Protein AF-A0A1A9ASC5-F1 (afdb_monomer_lite)

pLDDT: mean 73.84, std 15.42, range [39.5, 91.56]

Sequence (72 aa):
MAGDGSHGGPRSLSETYPIDLTSKTIYDNMEINHSDLSHYDEKCNITFSSKDNDKVKEICKKTLRYLEKSNV

Organism: NCBI:txid864142

Radius of gyration: 22.6 Å; chains: 1; bounding box: 76×22×34 Å

Foldseek 3Di:
DDPDPDDPDPPPPPPPDPPPPVVVVLVVQLVDDDPCLVVCQVVLVDDDPDPPSVVSSSSSSSVVCCVVPPPD

Structure (mmCIF, N/CA/C/O backbone):
data_AF-A0A1A9ASC5-F1
#
_entry.id   AF-A0A1A9ASC5-F1
#
loop_
_atom_site.group_PDB
_atom_site.id
_atom_site.type_symbol
_atom_site.label_atom_id
_atom_site.label_alt_id
_atom_site.label_comp_id
_atom_site.label_asym_id
_atom_site.label_entity_id
_atom_site.label_seq_id
_atom_site.pdbx_PDB_ins_code
_atom_site.Cartn_x
_atom_site.Cartn_y
_atom_site.Cartn_z
_atom_site.occupancy
_atom_site.B_iso_or_equiv
_atom_site.auth_seq_id
_atom_site.auth_comp_id
_atom_site.auth_asym_id
_atom_site.auth_atom_id
_atom_site.pdbx_PDB_model_num
ATOM 1 N N . MET A 1 1 ? 67.335 8.110 -8.624 1.00 39.50 1 MET A N 1
ATOM 2 C CA . MET A 1 1 ? 66.187 7.315 -9.110 1.00 39.50 1 MET A CA 1
ATOM 3 C C . MET A 1 1 ? 64.953 8.175 -8.920 1.00 39.50 1 MET A C 1
ATOM 5 O O . MET A 1 1 ? 64.585 8.428 -7.782 1.00 39.50 1 MET A O 1
ATOM 9 N N . ALA A 1 2 ? 64.429 8.751 -10.003 1.00 41.84 2 ALA A N 1
ATOM 10 C CA . ALA A 1 2 ? 63.239 9.593 -9.948 1.00 41.84 2 ALA A CA 1
ATOM 11 C C . ALA A 1 2 ? 62.017 8.683 -9.768 1.00 41.84 2 ALA A C 1
ATOM 13 O O . ALA A 1 2 ? 61.766 7.823 -10.609 1.00 41.84 2 ALA A O 1
ATOM 14 N N . GLY A 1 3 ? 61.336 8.817 -8.630 1.00 46.00 3 GLY A N 1
ATOM 15 C CA . GLY A 1 3 ? 60.067 8.148 -8.374 1.00 46.00 3 GLY A CA 1
ATOM 16 C C . GLY A 1 3 ? 58.983 8.816 -9.205 1.00 46.00 3 GLY A C 1
ATOM 17 O O . GLY A 1 3 ? 58.674 9.986 -8.989 1.00 46.00 3 GLY A O 1
ATOM 18 N N . ASP A 1 4 ? 58.456 8.076 -10.172 1.00 44.31 4 ASP A N 1
ATOM 19 C CA . ASP A 1 4 ? 57.329 8.474 -11.003 1.00 44.31 4 ASP A CA 1
ATOM 20 C C . ASP A 1 4 ? 56.056 8.455 -10.143 1.00 44.31 4 ASP A C 1
ATOM 22 O O . ASP A 1 4 ? 55.449 7.413 -9.881 1.00 44.31 4 ASP A O 1
ATOM 26 N N . GLY A 1 5 ? 55.721 9.619 -9.585 1.00 47.28 5 GLY A N 1
ATOM 27 C CA . GLY A 1 5 ? 54.482 9.847 -8.858 1.00 47.28 5 GLY A CA 1
ATOM 28 C C . GLY A 1 5 ? 53.324 9.853 -9.845 1.00 47.28 5 GLY A C 1
ATOM 29 O O . GLY A 1 5 ? 53.034 10.879 -10.462 1.00 47.28 5 GLY A O 1
ATOM 30 N N . SER A 1 6 ? 52.677 8.696 -9.994 1.00 55.19 6 SER A N 1
ATOM 31 C CA . SER A 1 6 ? 51.444 8.546 -10.764 1.00 55.19 6 SER A CA 1
ATOM 32 C C . SER A 1 6 ? 50.425 9.574 -10.272 1.00 55.19 6 SER A C 1
ATOM 34 O O . SER A 1 6 ? 49.955 9.524 -9.133 1.00 55.19 6 SER A O 1
ATOM 36 N N . HIS A 1 7 ? 50.154 10.567 -11.118 1.00 51.12 7 HIS A N 1
ATOM 37 C CA . HIS A 1 7 ? 49.213 11.634 -10.841 1.00 51.12 7 HIS A CA 1
ATOM 38 C C . HIS A 1 7 ? 47.819 11.016 -10.733 1.00 51.12 7 HIS A C 1
ATOM 40 O O . HIS A 1 7 ? 47.200 10.667 -11.738 1.00 51.12 7 HIS A O 1
ATOM 46 N N . GLY A 1 8 ? 47.327 10.885 -9.501 1.00 48.16 8 GLY A N 1
ATOM 47 C CA . GLY A 1 8 ? 45.915 10.678 -9.222 1.00 48.16 8 GLY A CA 1
ATOM 48 C C . GLY A 1 8 ? 45.142 11.880 -9.745 1.00 48.16 8 GLY A C 1
ATOM 49 O O . GLY A 1 8 ? 44.953 12.863 -9.032 1.00 48.16 8 GLY A O 1
ATOM 50 N N . GLY A 1 9 ? 44.748 11.825 -11.017 1.00 54.09 9 GLY A N 1
ATOM 51 C CA . GLY A 1 9 ? 43.828 12.792 -11.594 1.00 54.09 9 GLY A CA 1
ATOM 52 C C . GLY A 1 9 ? 42.539 12.807 -10.770 1.00 54.09 9 GLY A C 1
ATOM 53 O O . GLY A 1 9 ? 42.128 11.756 -10.259 1.00 54.09 9 GLY A O 1
ATOM 54 N N . PRO A 1 10 ? 41.884 13.967 -10.611 1.00 49.66 10 PRO A N 1
ATOM 55 C CA . PRO A 1 10 ? 40.591 13.993 -9.965 1.00 49.66 10 PRO A CA 1
ATOM 56 C C . PRO A 1 10 ? 39.670 13.128 -10.821 1.00 49.66 10 PRO A C 1
ATOM 58 O O . PRO A 1 10 ? 39.433 13.434 -11.988 1.00 49.66 10 PRO A O 1
ATOM 61 N N . ARG A 1 11 ? 39.168 12.024 -10.254 1.00 56.81 11 ARG A N 1
ATOM 62 C CA . ARG A 1 11 ? 37.965 11.374 -10.772 1.00 56.81 11 ARG A CA 1
ATOM 63 C C . ARG A 1 11 ? 36.884 12.443 -10.715 1.00 56.81 11 ARG A C 1
ATOM 65 O O . ARG A 1 11 ? 36.258 12.638 -9.675 1.00 56.81 11 ARG A O 1
ATOM 72 N N . SER A 1 12 ? 36.707 13.174 -11.809 1.00 54.50 12 SER A N 1
ATOM 73 C CA . SER A 1 12 ? 35.536 13.998 -12.016 1.00 54.50 12 SER A CA 1
ATOM 74 C C . SER A 1 12 ? 34.372 13.025 -12.131 1.00 54.50 12 SER A C 1
ATOM 76 O O . SER A 1 12 ? 33.997 12.601 -13.218 1.00 54.50 12 SER A O 1
ATOM 78 N N . LEU A 1 13 ? 33.785 12.657 -10.993 1.00 53.62 13 LEU A N 1
ATOM 79 C CA . LEU A 1 13 ? 32.485 11.983 -10.910 1.00 53.62 13 LEU A CA 1
ATOM 80 C C . LEU A 1 13 ? 31.342 12.910 -11.379 1.00 53.62 13 LEU A C 1
ATOM 82 O O . LEU A 1 13 ? 30.197 12.749 -10.980 1.00 53.62 13 LEU A O 1
ATOM 86 N N . SER A 1 14 ? 31.661 13.907 -12.204 1.00 54.97 14 SER A N 1
ATOM 87 C CA . SER A 1 14 ? 30.770 14.916 -12.751 1.00 54.97 14 SER A CA 1
ATOM 88 C C . SER A 1 14 ? 30.624 14.755 -14.264 1.00 54.97 14 SER A C 1
ATOM 90 O O . SER A 1 14 ? 30.454 15.745 -14.970 1.00 54.97 14 SER A O 1
ATOM 92 N N . GLU A 1 15 ? 30.687 13.526 -14.780 1.00 51.16 15 GLU A N 1
ATOM 93 C CA . GLU A 1 15 ? 29.905 13.235 -15.978 1.00 51.16 15 GLU A CA 1
ATOM 94 C C . GLU A 1 15 ? 28.444 13.227 -15.539 1.00 51.16 15 GLU A C 1
ATOM 96 O O . GLU A 1 15 ? 28.015 12.389 -14.748 1.00 51.16 15 GLU A O 1
ATOM 101 N N . THR A 1 16 ? 27.719 14.253 -15.977 1.00 54.28 16 THR A N 1
ATOM 102 C CA . THR A 1 16 ? 26.309 14.537 -15.702 1.00 54.28 16 THR A CA 1
ATOM 103 C C . THR A 1 16 ? 25.401 13.474 -16.324 1.00 54.28 16 THR A C 1
ATOM 105 O O . THR A 1 16 ? 24.572 13.766 -17.178 1.00 54.28 16 THR A O 1
ATOM 108 N N . TYR A 1 17 ? 25.542 12.222 -15.909 1.00 55.22 17 TYR A N 1
ATOM 109 C CA . TYR A 1 17 ? 24.460 11.265 -16.033 1.00 55.22 17 TYR A CA 1
ATOM 110 C C . TYR A 1 17 ? 23.528 11.532 -14.855 1.00 55.22 17 TYR A C 1
ATOM 112 O O . TYR A 1 17 ? 24.001 11.531 -13.713 1.00 55.22 17 TYR A O 1
ATOM 120 N N . PRO A 1 18 ? 22.227 11.802 -15.073 1.00 56.59 18 PRO A N 1
ATOM 121 C CA . PRO A 1 18 ? 21.285 11.664 -13.981 1.00 56.59 18 PRO A CA 1
ATOM 122 C C . PRO A 1 18 ? 21.472 10.234 -13.490 1.00 56.59 18 PRO A C 1
ATOM 124 O O . PRO A 1 18 ? 21.226 9.282 -14.229 1.00 56.59 18 PRO A O 1
ATOM 127 N N . ILE A 1 19 ? 22.009 10.079 -12.280 1.00 59.03 19 ILE A N 1
ATOM 128 C CA . ILE A 1 19 ? 21.925 8.805 -11.587 1.00 59.03 19 ILE A CA 1
ATOM 129 C C . ILE A 1 19 ? 20.429 8.655 -11.377 1.00 59.03 19 ILE A C 1
ATOM 131 O O . ILE A 1 19 ? 19.869 9.233 -10.443 1.00 59.03 19 ILE A O 1
ATOM 135 N N . ASP A 1 20 ? 19.770 7.985 -12.317 1.00 62.53 20 ASP A N 1
ATOM 136 C CA . ASP A 1 20 ? 18.373 7.624 -12.197 1.00 62.53 20 ASP A CA 1
ATOM 137 C C . ASP A 1 20 ? 18.367 6.503 -11.167 1.00 62.53 20 ASP A C 1
ATOM 139 O O . ASP A 1 20 ? 18.450 5.312 -11.469 1.00 62.53 20 ASP A O 1
ATOM 143 N N . LEU A 1 21 ? 18.506 6.922 -9.905 1.00 71.81 21 LEU A N 1
ATOM 144 C CA . LEU A 1 21 ? 18.541 6.029 -8.774 1.00 71.81 21 LEU A CA 1
ATOM 145 C C . LEU A 1 21 ? 17.245 5.250 -8.868 1.00 71.81 21 LEU A C 1
ATOM 147 O O . LEU A 1 21 ? 16.170 5.826 -8.731 1.00 71.81 21 LEU A O 1
ATOM 151 N N . THR A 1 22 ? 17.348 3.941 -9.066 1.00 74.00 22 THR A N 1
ATOM 152 C CA . THR A 1 22 ? 16.181 3.061 -9.132 1.00 74.00 22 THR A CA 1
ATOM 153 C C . THR A 1 22 ? 15.271 3.281 -7.923 1.00 74.00 22 THR A C 1
ATOM 155 O O . THR A 1 22 ? 14.055 3.235 -8.051 1.00 74.00 22 THR A O 1
ATOM 158 N N . SER A 1 23 ? 15.843 3.625 -6.761 1.00 75.81 23 SER A N 1
ATOM 159 C CA . SER A 1 23 ? 15.082 4.039 -5.583 1.00 75.81 23 SER A CA 1
ATOM 160 C C . SER A 1 23 ? 14.201 5.265 -5.828 1.00 75.81 23 SER A C 1
ATOM 162 O O . SER A 1 23 ? 13.040 5.235 -5.441 1.00 75.81 23 SER A O 1
ATOM 164 N N . LYS A 1 24 ? 14.699 6.314 -6.492 1.00 81.25 24 LYS A N 1
ATOM 165 C CA . LYS A 1 24 ? 13.910 7.494 -6.862 1.00 81.25 24 LYS A CA 1
ATOM 166 C C . LYS A 1 24 ? 12.753 7.107 -7.779 1.00 81.25 24 LYS A C 1
ATOM 168 O O . LYS A 1 24 ? 11.619 7.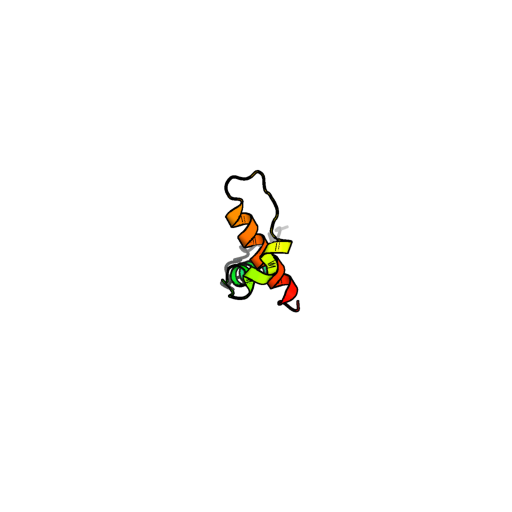442 -7.474 1.00 81.25 24 LYS A O 1
ATOM 173 N N . THR A 1 25 ? 13.010 6.322 -8.821 1.00 79.75 25 THR A N 1
ATOM 174 C CA . THR A 1 25 ? 11.956 5.835 -9.724 1.00 79.75 25 THR A CA 1
ATOM 175 C C . THR A 1 25 ? 10.902 5.008 -8.981 1.00 79.75 25 THR A C 1
ATOM 177 O O . THR A 1 25 ? 9.712 5.104 -9.271 1.00 79.75 25 THR A O 1
ATOM 180 N N . ILE A 1 26 ? 11.313 4.194 -8.005 1.00 78.31 26 ILE A N 1
ATOM 181 C CA . ILE A 1 26 ? 10.393 3.433 -7.150 1.00 78.31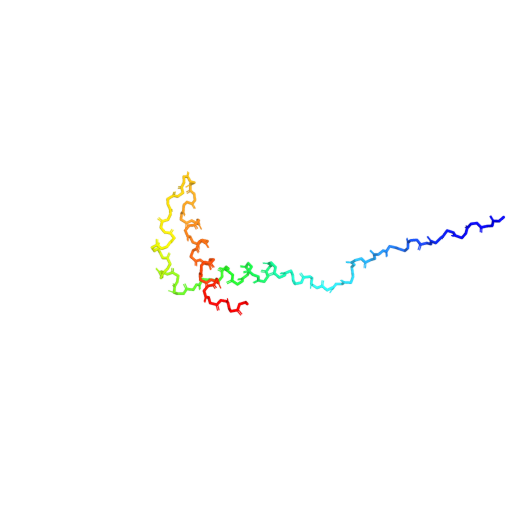 26 ILE A CA 1
ATOM 182 C C . ILE A 1 26 ? 9.546 4.383 -6.292 1.00 78.31 26 ILE A C 1
ATOM 184 O O . ILE A 1 26 ? 8.327 4.231 -6.265 1.00 78.31 26 ILE A O 1
ATOM 188 N N . TYR A 1 27 ? 10.160 5.369 -5.630 1.00 79.25 27 TYR A N 1
ATOM 189 C CA . TYR A 1 27 ? 9.437 6.355 -4.820 1.00 79.25 27 TYR A CA 1
ATOM 190 C C . TYR A 1 27 ? 8.454 7.178 -5.657 1.00 79.25 27 TYR A C 1
ATOM 192 O O . TYR A 1 27 ? 7.292 7.288 -5.273 1.00 79.25 27 TYR A O 1
ATOM 200 N N . ASP A 1 28 ? 8.879 7.665 -6.823 1.00 82.06 28 ASP A N 1
ATOM 201 C CA . ASP A 1 28 ? 8.037 8.439 -7.738 1.00 82.06 28 ASP A CA 1
ATOM 202 C C . ASP A 1 28 ? 6.817 7.612 -8.188 1.00 82.06 28 ASP A C 1
ATOM 204 O O . ASP A 1 28 ? 5.693 8.110 -8.202 1.00 82.06 28 ASP A O 1
ATOM 208 N N . ASN A 1 29 ? 7.006 6.318 -8.477 1.00 78.69 29 ASN A N 1
ATOM 209 C CA . ASN A 1 29 ? 5.910 5.406 -8.818 1.00 78.69 29 ASN A CA 1
ATOM 210 C C . ASN A 1 29 ? 4.977 5.107 -7.633 1.00 78.69 29 ASN A C 1
ATOM 212 O O . ASN A 1 29 ? 3.783 4.891 -7.838 1.00 78.69 29 ASN A O 1
ATOM 216 N N . MET A 1 30 ? 5.500 5.069 -6.404 1.00 81.75 30 MET A N 1
ATOM 217 C CA . MET A 1 30 ? 4.695 4.880 -5.194 1.00 81.75 30 MET A CA 1
ATOM 218 C C . MET A 1 30 ? 3.889 6.130 -4.827 1.00 81.75 30 MET A C 1
ATOM 220 O O . MET A 1 30 ? 2.809 5.999 -4.255 1.00 81.75 30 MET A O 1
ATOM 224 N N . GLU A 1 31 ? 4.377 7.334 -5.135 1.00 79.56 31 GLU A N 1
ATOM 225 C CA . GLU A 1 31 ? 3.712 8.591 -4.767 1.00 79.56 31 GLU A CA 1
ATOM 226 C C . GLU A 1 31 ? 2.400 8.819 -5.540 1.00 79.56 31 GLU A C 1
ATOM 228 O O . GLU A 1 31 ? 1.505 9.520 -5.054 1.00 79.56 31 GLU A O 1
ATOM 233 N N . ILE A 1 32 ? 2.239 8.168 -6.698 1.00 76.88 32 ILE A N 1
ATOM 234 C CA . ILE A 1 32 ? 1.063 8.295 -7.562 1.00 76.88 32 ILE A CA 1
ATOM 235 C C . ILE A 1 32 ? -0.216 7.903 -6.803 1.00 76.88 32 ILE A C 1
ATOM 237 O O . ILE A 1 32 ? -0.354 6.816 -6.237 1.00 76.88 32 ILE A O 1
ATOM 241 N N . ASN A 1 33 ? -1.198 8.805 -6.815 1.00 75.00 33 ASN A N 1
ATOM 242 C CA . ASN A 1 33 ? -2.518 8.544 -6.252 1.00 75.00 33 ASN A CA 1
ATOM 243 C C . ASN A 1 33 ? -3.348 7.729 -7.243 1.00 75.00 33 ASN A C 1
ATOM 245 O O . ASN A 1 33 ? -3.668 8.198 -8.336 1.00 75.00 33 ASN A O 1
ATOM 249 N N . HIS A 1 34 ? -3.720 6.516 -6.847 1.00 80.31 34 HIS A N 1
ATOM 250 C CA . HIS A 1 34 ? -4.517 5.621 -7.673 1.00 80.31 34 HIS A CA 1
ATOM 251 C C . HIS A 1 34 ? -5.924 5.436 -7.101 1.00 80.31 34 HIS A C 1
ATOM 253 O O . HIS A 1 34 ? -6.124 5.412 -5.888 1.00 80.31 34 HIS A O 1
ATOM 259 N N . SER A 1 35 ? -6.913 5.285 -7.980 1.00 82.50 35 SER A N 1
ATOM 260 C CA . SER A 1 35 ? -8.318 5.120 -7.587 1.00 82.50 35 SER A CA 1
ATOM 261 C C . SER A 1 35 ? -8.611 3.780 -6.907 1.00 82.50 35 SER A C 1
ATOM 263 O O . SER A 1 35 ? -9.620 3.658 -6.222 1.00 82.50 35 SER A O 1
ATOM 265 N N . ASP A 1 36 ? -7.746 2.779 -7.086 1.00 86.56 36 ASP A N 1
ATOM 266 C CA . ASP A 1 36 ? -7.878 1.434 -6.515 1.00 86.56 36 ASP A CA 1
ATOM 267 C C . ASP A 1 36 ? -7.266 1.297 -5.109 1.00 86.56 36 ASP A C 1
ATOM 269 O O . ASP A 1 36 ? -7.283 0.207 -4.542 1.00 86.56 36 ASP A O 1
ATOM 273 N N . LEU A 1 37 ? -6.758 2.382 -4.508 1.00 86.31 37 LEU A N 1
ATOM 274 C CA . LEU A 1 37 ? -6.121 2.339 -3.183 1.00 86.31 37 LEU A CA 1
ATOM 275 C C . LEU A 1 37 ? -7.057 1.853 -2.063 1.00 86.31 37 LEU A C 1
ATOM 277 O O . LEU A 1 37 ? -6.575 1.278 -1.088 1.00 86.31 37 LEU A O 1
ATOM 281 N N . SER A 1 38 ? -8.375 2.022 -2.206 1.00 88.50 38 SER A N 1
ATOM 282 C CA . SER A 1 38 ? -9.367 1.545 -1.230 1.00 88.50 38 SER A CA 1
ATOM 283 C C . SER A 1 38 ? -9.392 0.019 -1.076 1.00 88.50 38 SER A C 1
ATOM 285 O O . SER A 1 38 ? -9.766 -0.487 -0.020 1.00 88.50 38 SER A O 1
ATOM 287 N N . HIS A 1 39 ? -8.929 -0.738 -2.079 1.00 91.56 39 HIS A N 1
ATOM 288 C CA . HIS A 1 39 ? -8.822 -2.202 -1.999 1.00 91.56 39 HIS A CA 1
ATOM 289 C C . HIS A 1 39 ? -7.832 -2.672 -0.921 1.00 91.56 39 HIS A C 1
ATOM 291 O O . HIS A 1 39 ? -7.880 -3.824 -0.492 1.00 91.56 39 HIS A O 1
ATOM 297 N N . TYR A 1 40 ? -6.937 -1.788 -0.478 1.00 89.94 40 TYR A N 1
ATOM 298 C CA . TYR A 1 40 ? -5.908 -2.082 0.516 1.00 89.94 40 TYR A CA 1
ATOM 299 C C . TYR A 1 40 ? -6.282 -1.573 1.913 1.00 89.94 40 TYR A C 1
ATOM 301 O O . TYR A 1 40 ? -5.488 -1.722 2.840 1.00 89.94 40 TYR A O 1
ATOM 309 N N . ASP A 1 41 ? -7.474 -0.994 2.092 1.00 88.88 41 ASP A N 1
ATOM 310 C CA . ASP A 1 41 ? -7.907 -0.394 3.358 1.00 88.88 41 ASP A CA 1
ATOM 311 C C . ASP A 1 41 ? -7.874 -1.390 4.511 1.00 88.88 41 ASP A C 1
ATOM 313 O O . ASP A 1 41 ? -7.330 -1.074 5.565 1.00 88.88 41 ASP A O 1
ATOM 317 N N . GLU A 1 42 ? -8.388 -2.602 4.297 1.00 89.75 42 GLU A N 1
ATOM 318 C CA . GLU A 1 42 ? -8.409 -3.655 5.313 1.00 89.75 42 GLU A CA 1
ATOM 319 C C . GLU A 1 42 ? -6.993 -4.139 5.658 1.00 89.75 42 GLU A C 1
ATOM 321 O O . GLU A 1 42 ? -6.626 -4.189 6.832 1.00 89.75 42 GLU A O 1
ATOM 326 N N . LYS A 1 43 ? -6.159 -4.401 4.638 1.00 88.00 43 LYS A N 1
ATOM 327 C CA . LYS A 1 43 ? -4.757 -4.828 4.812 1.00 88.00 43 LYS A CA 1
ATOM 328 C C . LYS A 1 43 ? -3.918 -3.773 5.540 1.00 88.00 43 LYS A C 1
ATOM 330 O O . LYS A 1 43 ? -3.016 -4.115 6.299 1.00 88.00 43 LYS A O 1
ATOM 335 N N . CYS A 1 44 ? -4.222 -2.499 5.312 1.00 89.50 44 CYS A N 1
ATOM 336 C CA . CYS A 1 44 ? -3.525 -1.362 5.898 1.00 89.50 44 CYS A CA 1
ATOM 337 C C . CYS A 1 44 ? -4.259 -0.746 7.091 1.00 89.50 44 CYS A C 1
ATOM 339 O O . CYS A 1 44 ? -3.868 0.333 7.540 1.00 89.50 44 CYS A O 1
ATOM 341 N N . ASN A 1 45 ? -5.279 -1.404 7.653 1.00 85.31 45 ASN A N 1
ATOM 342 C CA . ASN A 1 45 ? -5.974 -0.923 8.847 1.00 85.31 45 ASN A CA 1
ATOM 343 C C . ASN A 1 45 ? -5.168 -1.214 10.124 1.00 85.31 45 ASN A C 1
ATOM 345 O O . ASN A 1 45 ? -5.635 -1.853 11.065 1.00 85.31 45 ASN A O 1
ATOM 349 N N . ILE A 1 46 ? -3.919 -0.761 10.129 1.00 80.56 46 ILE A N 1
ATOM 350 C CA . ILE A 1 46 ? -2.956 -0.989 11.193 1.00 80.56 46 ILE A CA 1
ATOM 351 C C . ILE A 1 46 ? -3.022 0.209 12.141 1.00 80.56 46 ILE A C 1
ATOM 353 O O . ILE A 1 46 ? -2.970 1.366 11.716 1.00 80.56 46 ILE A O 1
ATOM 357 N N . THR A 1 47 ? -3.140 -0.056 13.439 1.00 78.62 47 THR A N 1
ATOM 358 C CA . THR A 1 47 ? -3.138 0.999 14.453 1.00 78.62 47 THR A CA 1
ATOM 359 C C . THR A 1 47 ? -1.702 1.316 14.844 1.00 78.62 47 THR A C 1
ATOM 361 O O . THR A 1 47 ? -1.091 0.602 15.635 1.00 78.62 47 THR A O 1
ATOM 364 N N . PHE A 1 48 ? -1.156 2.401 14.301 1.00 74.06 48 PHE A N 1
ATOM 365 C CA . PHE A 1 48 ? 0.124 2.932 14.753 1.00 74.06 48 PHE A CA 1
ATOM 366 C C . PHE A 1 48 ? -0.073 3.860 15.953 1.00 74.06 48 PHE A C 1
ATOM 368 O O . PHE A 1 48 ? -1.000 4.667 15.985 1.00 74.06 48 PHE A O 1
ATOM 375 N N . SER A 1 49 ? 0.841 3.777 16.924 1.00 74.56 49 SER A N 1
ATOM 376 C CA . SER A 1 49 ? 0.896 4.692 18.077 1.00 74.56 49 SER A CA 1
ATOM 377 C C . SER A 1 49 ? 1.387 6.103 17.701 1.00 74.56 49 SER A C 1
ATOM 379 O O . SER A 1 49 ? 1.579 6.948 18.577 1.00 74.56 49 SER A O 1
ATOM 381 N N . SER A 1 50 ? 1.652 6.355 16.417 1.00 70.56 50 SER A N 1
ATOM 382 C CA . SER A 1 50 ? 2.121 7.637 15.903 1.00 70.56 50 SER A CA 1
ATOM 383 C C . SER A 1 50 ? 0.959 8.602 15.661 1.00 70.56 50 SER A C 1
ATOM 385 O O . SER A 1 50 ? -0.161 8.207 15.341 1.00 70.56 50 SER A O 1
ATOM 387 N N . LYS A 1 51 ? 1.249 9.904 15.781 1.00 74.81 51 LYS A N 1
ATOM 388 C CA . LYS A 1 51 ? 0.286 10.983 15.502 1.00 74.81 51 LYS A CA 1
ATOM 389 C C . LYS A 1 51 ? -0.147 11.038 14.032 1.00 74.81 51 LYS A C 1
ATOM 391 O O . LYS A 1 51 ? -1.207 11.569 13.738 1.00 74.81 51 LYS A O 1
ATOM 396 N N . ASP A 1 52 ? 0.651 10.468 13.132 1.00 81.31 52 ASP A N 1
ATOM 397 C CA . ASP A 1 52 ? 0.432 10.472 11.683 1.00 81.31 52 ASP A CA 1
ATOM 398 C C . ASP A 1 52 ? -0.115 9.131 11.169 1.00 81.31 52 ASP A C 1
ATOM 400 O O . ASP A 1 52 ? 0.278 8.657 10.103 1.00 81.31 52 ASP A O 1
ATOM 404 N N . ASN A 1 53 ? -0.998 8.488 11.936 1.00 82.38 53 ASN A N 1
ATOM 405 C CA . ASN A 1 53 ? -1.544 7.171 11.604 1.00 82.38 53 ASN A CA 1
ATOM 406 C C . ASN A 1 53 ? -2.123 7.132 10.172 1.00 82.38 53 ASN A C 1
ATOM 408 O O . ASN A 1 53 ? -1.787 6.236 9.402 1.00 82.38 53 ASN A O 1
ATOM 412 N N . ASP A 1 54 ? -2.858 8.168 9.759 1.00 85.44 54 ASP A N 1
ATOM 413 C CA . ASP A 1 54 ? -3.440 8.254 8.413 1.00 85.44 54 ASP A CA 1
ATOM 414 C C . ASP A 1 54 ? -2.389 8.278 7.292 1.00 85.44 54 ASP A C 1
ATOM 416 O O . ASP A 1 54 ? -2.561 7.606 6.275 1.00 85.44 54 ASP A O 1
ATOM 420 N N . LYS A 1 55 ? -1.255 8.967 7.491 1.00 86.31 55 LYS A N 1
ATOM 421 C CA . LYS A 1 55 ? -0.154 8.965 6.511 1.00 86.31 55 LYS A CA 1
ATOM 422 C C . LYS A 1 55 ? 0.496 7.595 6.410 1.00 86.31 55 LYS A C 1
ATOM 424 O O . LYS A 1 55 ? 0.841 7.152 5.319 1.00 86.31 55 LYS A O 1
ATOM 429 N N . VAL A 1 56 ? 0.658 6.904 7.537 1.00 86.06 56 VAL A N 1
ATOM 430 C CA . VAL A 1 56 ? 1.228 5.552 7.527 1.00 86.06 56 VAL A CA 1
ATOM 431 C C . VAL A 1 56 ? 0.280 4.580 6.823 1.00 86.06 56 VAL A C 1
ATOM 433 O O . VAL A 1 56 ? 0.733 3.758 6.024 1.00 86.06 56 VAL A O 1
ATOM 436 N N . LYS A 1 57 ? -1.035 4.715 7.039 1.00 88.81 57 LYS A N 1
ATOM 437 C CA . LYS A 1 57 ? -2.044 3.964 6.281 1.00 88.81 57 LYS A CA 1
ATOM 438 C C . LYS A 1 57 ? -1.932 4.243 4.784 1.00 88.81 57 L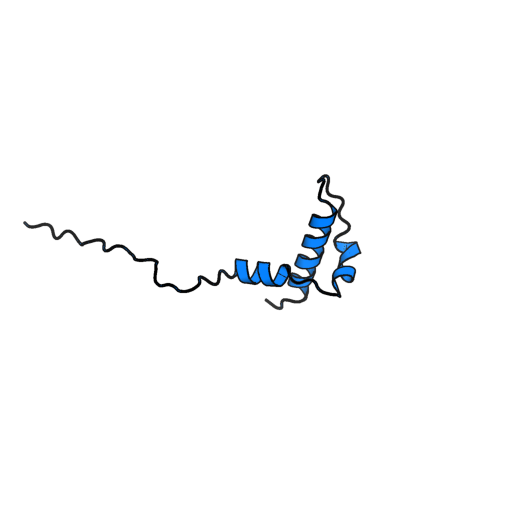YS A C 1
ATOM 440 O O . LYS A 1 57 ? -1.960 3.303 3.999 1.00 88.81 57 LYS A O 1
ATOM 445 N N . GLU A 1 58 ? -1.762 5.498 4.379 1.00 89.06 58 GLU A N 1
ATOM 446 C CA . GLU A 1 58 ? -1.604 5.868 2.968 1.00 89.06 58 GLU A CA 1
ATOM 447 C C . GLU A 1 58 ? -0.350 5.243 2.331 1.00 89.06 58 GLU A C 1
ATOM 449 O O . GLU A 1 58 ? -0.444 4.614 1.274 1.00 89.06 58 GLU A O 1
ATOM 454 N N . ILE A 1 59 ? 0.802 5.338 3.004 1.00 88.69 59 ILE A N 1
ATOM 455 C CA . ILE A 1 59 ? 2.068 4.736 2.553 1.00 88.69 59 ILE A CA 1
ATOM 456 C C . ILE A 1 59 ? 1.925 3.220 2.409 1.00 88.69 59 ILE A C 1
ATOM 458 O O . ILE A 1 59 ? 2.378 2.648 1.416 1.00 88.69 59 ILE A O 1
ATOM 462 N N . CYS A 1 60 ? 1.261 2.564 3.363 1.00 89.75 60 CYS A N 1
ATOM 463 C CA . CYS A 1 60 ? 0.995 1.130 3.298 1.00 89.75 60 CYS A CA 1
ATOM 464 C C . CYS A 1 60 ? 0.206 0.759 2.032 1.00 89.75 60 CYS A C 1
ATOM 466 O O . CYS A 1 60 ? 0.625 -0.136 1.295 1.00 89.75 60 CYS A O 1
ATOM 468 N N . LYS A 1 61 ? -0.888 1.475 1.729 1.00 91.50 61 LYS A N 1
ATOM 469 C CA . LYS A 1 61 ? -1.731 1.189 0.552 1.00 91.50 61 LYS A CA 1
ATOM 470 C C . LYS A 1 61 ? -0.946 1.363 -0.748 1.00 91.50 61 LYS A C 1
ATOM 472 O O . LYS A 1 61 ? -0.977 0.485 -1.608 1.00 91.50 61 LYS A O 1
ATOM 477 N N . LYS A 1 62 ? -0.200 2.466 -0.866 1.00 90.56 62 LYS A N 1
ATOM 478 C CA . LYS A 1 62 ? 0.655 2.769 -2.026 1.00 90.56 62 LYS A CA 1
ATOM 479 C C . LYS A 1 62 ? 1.729 1.702 -2.238 1.00 90.56 62 LYS A C 1
ATOM 481 O O . LYS A 1 62 ? 1.914 1.227 -3.357 1.00 90.56 62 LYS A O 1
ATOM 486 N N . THR A 1 63 ? 2.369 1.263 -1.155 1.00 88.44 63 THR A N 1
ATOM 487 C CA . THR A 1 63 ? 3.410 0.228 -1.193 1.00 88.44 63 THR A CA 1
ATOM 488 C C . THR A 1 63 ? 2.843 -1.125 -1.618 1.00 88.44 63 THR A C 1
ATOM 490 O O . THR A 1 63 ? 3.376 -1.740 -2.537 1.00 88.44 63 THR A O 1
ATOM 493 N N . LEU A 1 64 ? 1.746 -1.586 -1.004 1.00 89.75 64 LEU A N 1
ATOM 494 C CA . LEU A 1 64 ? 1.129 -2.868 -1.366 1.00 89.75 64 LEU A CA 1
ATOM 495 C C . LEU A 1 64 ? 0.657 -2.879 -2.816 1.00 89.75 64 LEU A C 1
ATOM 497 O O . LEU A 1 64 ? 0.912 -3.845 -3.531 1.00 89.75 64 LEU A O 1
ATOM 501 N N . ARG A 1 65 ? 0.042 -1.786 -3.276 1.00 90.12 65 ARG A N 1
ATOM 502 C CA . ARG A 1 65 ? -0.349 -1.648 -4.678 1.00 90.12 65 ARG A CA 1
ATOM 503 C C . ARG A 1 65 ? 0.851 -1.745 -5.608 1.00 90.12 65 ARG A C 1
ATOM 505 O O . ARG A 1 65 ? 0.786 -2.460 -6.604 1.00 90.12 65 ARG A O 1
ATOM 512 N N . TYR A 1 66 ? 1.924 -1.015 -5.307 1.00 87.44 66 TYR A N 1
ATOM 513 C CA . TYR A 1 66 ? 3.142 -1.074 -6.103 1.00 87.44 66 TYR A CA 1
ATOM 514 C C . TYR A 1 66 ? 3.678 -2.507 -6.169 1.00 87.44 66 TYR A C 1
ATOM 516 O O . TYR A 1 66 ? 3.984 -2.966 -7.258 1.00 87.44 66 TYR A O 1
ATOM 524 N N . LEU A 1 67 ? 3.720 -3.236 -5.053 1.00 87.12 67 LEU A N 1
ATOM 525 C CA . LEU A 1 67 ? 4.189 -4.626 -5.026 1.00 87.12 67 LEU A CA 1
ATOM 526 C C . LEU A 1 67 ? 3.271 -5.594 -5.791 1.00 87.12 67 LEU A C 1
ATOM 528 O O . LEU A 1 67 ? 3.765 -6.525 -6.413 1.00 87.12 67 LEU A O 1
ATOM 532 N N . GLU A 1 68 ? 1.952 -5.392 -5.763 1.00 87.88 68 GLU A N 1
ATOM 533 C CA . GLU A 1 68 ? 0.998 -6.253 -6.481 1.00 87.88 68 GLU A CA 1
ATOM 534 C C . GLU A 1 68 ? 0.922 -5.950 -7.988 1.00 87.88 68 GLU A C 1
ATOM 536 O O . GLU A 1 68 ? 0.590 -6.832 -8.780 1.00 87.88 68 GLU A O 1
ATOM 541 N N . LYS A 1 69 ? 1.183 -4.703 -8.403 1.00 84.25 69 LYS A N 1
ATOM 542 C CA . LYS A 1 69 ? 1.060 -4.255 -9.804 1.00 84.25 69 LYS A CA 1
ATOM 543 C C . LYS A 1 69 ? 2.392 -4.158 -10.536 1.00 84.25 69 LYS A C 1
ATOM 545 O O . LYS A 1 69 ? 2.407 -4.303 -11.759 1.00 84.25 69 LYS A O 1
ATOM 550 N N . SER A 1 70 ? 3.486 -3.891 -9.830 1.00 76.50 70 SER A N 1
ATOM 551 C CA . SER A 1 70 ? 4.820 -3.919 -10.418 1.00 76.50 70 SER A CA 1
ATOM 552 C C . SER A 1 70 ? 5.262 -5.363 -10.538 1.00 76.50 70 SER A C 1
ATOM 554 O O . SER A 1 70 ? 5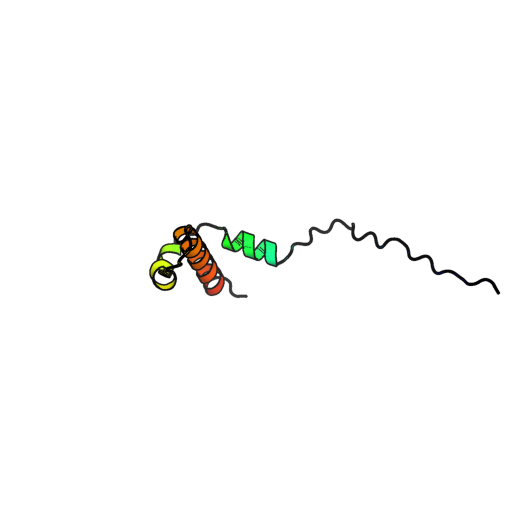.570 -6.028 -9.556 1.00 76.50 70 SER A O 1
ATOM 556 N N . ASN A 1 71 ? 5.301 -5.835 -11.775 1.00 59.75 71 ASN A N 1
ATOM 557 C CA . ASN A 1 71 ? 5.805 -7.147 -12.141 1.00 59.75 71 ASN A CA 1
ATOM 5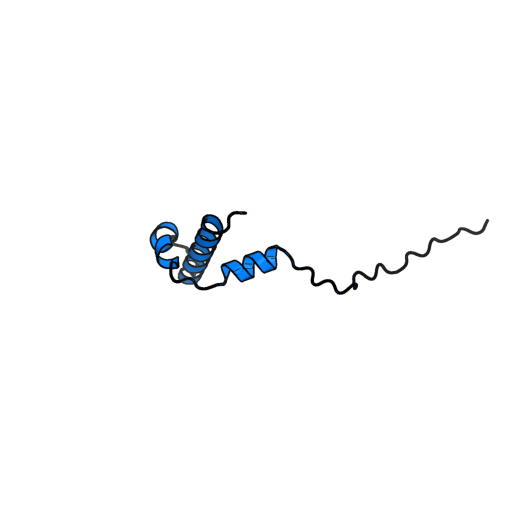58 C C . ASN A 1 71 ? 7.344 -7.087 -12.242 1.00 59.75 71 ASN A C 1
ATOM 560 O O . ASN A 1 71 ? 7.886 -7.248 -13.336 1.00 59.75 71 ASN A O 1
ATOM 564 N N . VAL A 1 72 ? 8.012 -6.711 -11.138 1.00 55.09 72 VAL A N 1
ATOM 565 C CA . VAL A 1 72 ? 9.488 -6.687 -11.040 1.00 55.09 72 VAL A CA 1
ATOM 566 C C . VAL A 1 72 ? 10.037 -8.097 -11.207 1.00 55.09 72 VAL A C 1
ATOM 568 O O . VAL A 1 72 ? 9.465 -9.020 -10.584 1.00 55.09 72 VAL A O 1
#

Secondary structure (DSSP, 8-state):
---------------------HHHHHHHHHHS--TTGGGGTTTT----SSTTHHHHHHHHHHHHHHHHH---

=== Feature glossary ===
Legend for the data blocks above and below:

— What the protein is —

Sequence gives the chain of amino acids in standard one-letter code (A=alanine, C=cysteine, …, Y=tyrosine), read N→C. It is the only feature that is directly encoded by the gene; all structural features are derived from the folded form of this sequence.

The annotation block draws on four external resources. InterPro: which protein families and domains the sequence belongs to. GO: standardized terms for what the protein does, what process it participates in, and where in the cell it acts. CATH: which structural fold it has in the CATH hierarchy. Organism: the species of origin.

— Where its atoms are —

Atomic coordinates in PDBx/mmCIF format — the same representation the Protein Data Bank distributes. Each line of the _atom_site loop places one backbone atom in Cartesian space (units: ångströms, origin: arbitrary).

Six rendered views show the 3D structure from the faces of a cube — i.e. along ±x, ±y, ±z. Rendering representation is drawn randomly per protein from cartoon (secondary-structure ribbons), sticks (backbone bonds), or molecular surface; coloring is either N→C rainbow (blue at the N-terminus through red at the C-terminus) or one color per chain.

— Local backbone conformation —

DSSP 8-state secondary structure assigns each residue one of H (α-helix), G (3₁₀-helix), I (π-helix), E (extended β-strand), B (isolated β-bridge), T (hydrogen-bonded turn), S (bend), or '-' (coil). The assignment is computed from backbone hydrogen-bond geometry via the Kabsch–Sander algorithm.

P-SEA three-state annotation labels each residue as helix, strand, or coil based purely on the geometry of the Cα trace. It serves as a fallback when the full backbone (and thus DSSP) is unavailable.

φ (phi) and ψ (psi) are the two rotatable backbone dihedrals per residue: φ is the C(i-1)–N–Cα–C torsion, ψ is the N–Cα–C–N(i+1) torsion, both in degrees on (−180°, 180°]. α-helical residues cluster near (−60°, −45°); β-strand residues near (−120°, +130°). A Ramachandran plot is simply a scatter of (φ, ψ) for every residue.

— Global shape and packing —

Radius of gyration (Rg) is the root-mean-square distance of Cα atoms from their centroid — a single number for overall size and compactness. A globular domain of N residues has Rg ≈ 2.2·N^0.38 Å; an extended or disordered chain has a much larger Rg. The Cα contact count is the number of residue pairs whose Cα atoms are within 8 Å and are more than four positions apart in sequence — a standard proxy for tertiary packing density. The bounding box is the smallest axis-aligned box enclosing all Cα atoms.

Accessible surface area quantifies burial. A residue with SASA near zero is packed into the hydrophobic core; one with SASA >100 Å² sits on the surface. Computed here via the Shrake–Rupley numerical algorithm with a 1.4 Å probe.

The contact map is a binary N×N matrix image: pixel (i, j) is dark where Cα_i and Cα_j are within 8 Å and |i−j|>4. Because the |i−j|>4 filter removes local helical contacts, off-diagonal stripes parallel to the main diagonal indicate parallel β-sheets; stripes perpendicular to it indicate antiparallel β-sheets. The Ramachandran plot scatters every residue's (φ, ψ) pair against the sterically allowed regions. The PAE heatmap renders the predicted-aligned-error matrix.

— Structural neighborhood —

A 3Di character summarizes, for each residue, the relative orientation of the Cα frame of its nearest spatial neighbor. Because it encodes fold topology rather than chemistry, 3Di alignments detect remote structura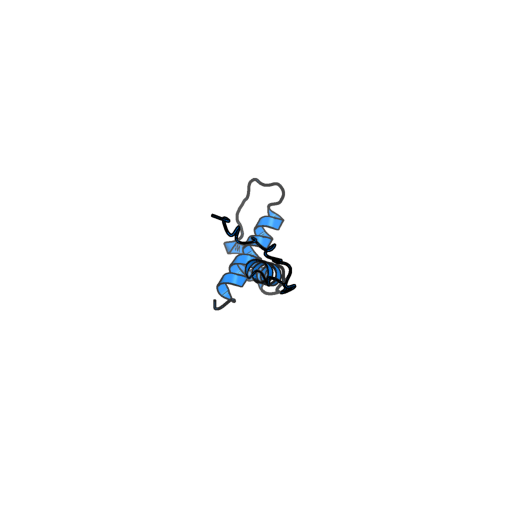l similarity that sequence alignment misses.

Structural nearest neighbors (via Foldseek easy-search vs the PDB). Reported per hit: target PDB id, E-value, and alignment TM-score. A TM-score above ~0.5 is the conventional threshold for 'same fold'.

— Confidence and disorder —

For AlphaFold models, the B-factor field carries pLDDT — the model's own estimate of local accuracy on a 0–100 scale. Regions with pLDDT<50 should be treated as essentially unmodeled; they often correspond to intrinsically disordered segments.

B-factor (Debye–Waller factor) reflects atomic displacement in the crystal lattice. It is an experimental observable (units Å²), not a prediction; low values mean the atom is pinned down, high values mean it moves or is heterogeneous across the crystal.

Predicted Aligned Error (PAE) is an AlphaFold confidence matrix: entry (i, j) is the expected error in the position of residue j, in ångströms, when the prediction is superimposed on the true structure at residue i. Low PAE within a block of residues means that block is internally rigid and well-predicted; high PAE between two blocks means their relative placement is uncertain even if each block individually is confident.